Protein AF-A0A7J9N6H0-F1 (afdb_monomer)

Solvent-accessible surface area (backbone atoms only — not comparable to full-atom values): 8058 Å² total; per-residue (Å²): 137,87,82,85,81,86,76,72,83,80,65,63,79,76,67,80,77,79,90,72,71,98,82,78,77,55,68,70,58,53,51,53,50,53,50,50,54,51,52,53,52,50,53,52,49,53,50,53,52,52,53,53,53,50,49,50,33,61,77,72,69,46,64,73,71,50,81,74,30,69,67,54,53,50,52,53,50,54,47,61,75,66,43,87,84,77,72,81,79,51,73,66,47,50,70,45,61,52,41,51,52,51,49,49,53,52,50,54,52,52,54,63,48,54,75,46,24,80,83,67,71,59,78,91,82,81,134

Foldseek 3Di:
DDDDPDDDPVVVVVPPDDDDPPPPDDVVNVVVVVVVVVVVVVVVVVVVLVVVVVCCCVVVVHDPCCVVPPVSVVVVVVDVVVDPDDDDDDPVCVVPVVVVVVVVVVVVVVVVVVVCCVVVVDDDDDD

Structure (mmCIF, N/CA/C/O backbone):
data_AF-A0A7J9N6H0-F1
#
_entry.id   AF-A0A7J9N6H0-F1
#
loop_
_atom_site.group_PDB
_atom_site.id
_atom_site.type_symbol
_atom_site.label_atom_id
_atom_site.label_alt_id
_atom_site.label_comp_id
_atom_site.label_asym_id
_atom_site.label_entity_id
_atom_site.label_seq_id
_atom_site.pdbx_PDB_ins_code
_atom_site.Cartn_x
_atom_site.Cartn_y
_atom_site.Cartn_z
_atom_site.occupancy
_atom_site.B_iso_or_equiv
_atom_site.auth_seq_id
_atom_site.auth_comp_id
_atom_site.auth_asym_id
_atom_site.auth_atom_id
_atom_site.pdbx_PDB_model_num
ATOM 1 N N . MET A 1 1 ? -50.422 4.908 27.013 1.00 33.50 1 MET A N 1
ATOM 2 C CA . MET A 1 1 ? -50.083 4.320 25.701 1.00 33.50 1 MET A CA 1
ATOM 3 C C . MET A 1 1 ? -49.215 5.315 24.966 1.00 33.50 1 MET A C 1
ATOM 5 O O . MET A 1 1 ? -49.653 6.433 24.740 1.00 33.50 1 MET A O 1
ATOM 9 N N . GLY A 1 2 ? -47.959 4.938 24.738 1.00 36.19 2 GLY A N 1
ATOM 10 C CA . GLY A 1 2 ? -47.003 5.738 23.989 1.00 36.19 2 GLY A CA 1
ATOM 11 C C . GLY A 1 2 ? -47.183 5.572 22.483 1.00 36.19 2 GLY A C 1
ATOM 12 O O . GLY A 1 2 ? -47.671 4.546 22.016 1.00 36.19 2 GLY A O 1
ATOM 13 N N . GLY A 1 3 ? -46.728 6.582 21.755 1.00 30.17 3 GLY A N 1
ATOM 14 C CA . GLY A 1 3 ? -46.383 6.505 20.344 1.00 30.17 3 GLY A CA 1
ATOM 15 C C . GLY A 1 3 ? -45.093 7.291 20.157 1.00 30.17 3 GLY A C 1
ATOM 16 O O . GLY A 1 3 ? -45.131 8.504 19.996 1.00 30.17 3 GLY A O 1
ATOM 17 N N . ILE A 1 4 ? -43.950 6.612 20.285 1.00 40.03 4 ILE A N 1
ATOM 18 C CA . ILE A 1 4 ? -42.641 7.147 19.903 1.00 40.03 4 ILE A CA 1
ATOM 19 C C . ILE A 1 4 ? -42.500 6.855 18.415 1.00 40.03 4 ILE A C 1
ATOM 21 O O . ILE A 1 4 ? -42.235 5.715 18.033 1.00 40.03 4 ILE A O 1
ATOM 25 N N . GLU A 1 5 ? -42.675 7.874 17.581 1.00 36.53 5 GLU A N 1
ATOM 26 C CA . GLU A 1 5 ? -42.217 7.810 16.200 1.00 36.53 5 GLU A CA 1
ATOM 27 C C . GLU A 1 5 ? -40.744 8.231 16.182 1.00 36.53 5 GLU A C 1
ATOM 29 O O . GLU A 1 5 ? -40.386 9.387 16.406 1.00 36.53 5 GLU A O 1
ATOM 34 N N . ARG A 1 6 ? -39.870 7.234 16.016 1.00 42.38 6 ARG A N 1
ATOM 35 C CA . ARG A 1 6 ? -38.423 7.411 15.895 1.00 42.38 6 ARG A CA 1
ATOM 36 C C . ARG A 1 6 ? -38.124 8.156 14.596 1.00 42.38 6 ARG A C 1
ATOM 38 O O . ARG A 1 6 ? -38.357 7.607 13.522 1.00 42.38 6 ARG A O 1
ATOM 45 N N . LYS A 1 7 ? -37.520 9.342 14.682 1.00 37.12 7 LYS A N 1
ATOM 46 C CA . LYS A 1 7 ? -36.778 9.928 13.560 1.00 37.12 7 LYS A CA 1
ATOM 47 C C . LYS A 1 7 ? -35.296 10.035 13.907 1.00 37.12 7 LYS A C 1
ATOM 49 O O . LYS A 1 7 ? -34.906 10.750 14.817 1.00 37.12 7 LYS A O 1
ATOM 54 N N . ASN A 1 8 ? -34.556 9.193 13.187 1.00 32.56 8 ASN A N 1
ATOM 55 C CA . ASN A 1 8 ? -33.156 9.239 12.773 1.00 32.56 8 ASN A CA 1
ATOM 56 C C . ASN A 1 8 ? -32.136 9.960 13.672 1.00 32.56 8 ASN A C 1
ATOM 58 O O . ASN A 1 8 ? -32.081 11.181 13.752 1.00 32.56 8 ASN A O 1
ATOM 62 N N . SER A 1 9 ? -31.247 9.157 14.253 1.00 44.41 9 SER A N 1
ATOM 63 C CA . SER A 1 9 ? -30.094 9.519 15.086 1.00 44.41 9 SER A CA 1
ATOM 64 C C . SER A 1 9 ? -28.976 10.283 14.363 1.00 44.41 9 SER A C 1
ATOM 66 O O . SER A 1 9 ? -28.028 10.713 15.017 1.00 44.41 9 SER A O 1
ATOM 68 N N . ASP A 1 10 ? -29.087 10.482 13.050 1.00 40.69 10 ASP A N 1
ATOM 69 C CA . ASP A 1 10 ? -27.980 10.980 12.225 1.00 40.69 10 ASP A CA 1
ATOM 70 C C . ASP A 1 10 ? -28.037 12.500 11.971 1.00 40.69 10 ASP A C 1
ATOM 72 O O . ASP A 1 10 ? -27.044 13.086 11.550 1.00 40.69 10 ASP A O 1
ATOM 76 N N . GLU A 1 11 ? -29.138 13.182 12.316 1.00 36.06 11 GLU A N 1
ATOM 77 C CA . GLU A 1 11 ? -29.198 14.660 12.337 1.00 36.06 11 GLU A CA 1
ATOM 78 C C . GLU A 1 11 ? -28.704 15.265 13.665 1.00 36.06 11 GLU A C 1
ATOM 80 O O . GLU A 1 11 ? -28.517 16.476 13.780 1.00 36.06 11 GLU A O 1
ATOM 85 N N . VAL A 1 12 ? -28.446 14.439 14.684 1.00 33.84 12 VAL A N 1
ATOM 86 C CA . VAL A 1 12 ? -28.204 14.921 16.056 1.00 33.84 12 VAL A CA 1
ATOM 87 C C . VAL A 1 12 ? -26.757 15.384 16.288 1.00 33.84 12 VAL A C 1
ATOM 89 O O . VAL A 1 12 ? -26.492 16.079 17.265 1.00 33.84 12 VAL A O 1
ATOM 92 N N . LEU A 1 13 ? -25.813 15.094 15.385 1.00 35.81 13 LEU A N 1
ATOM 93 C CA . LEU A 1 13 ? -24.407 15.488 15.577 1.00 35.81 13 LEU A CA 1
ATOM 94 C C . LEU A 1 13 ? -23.982 16.781 14.863 1.00 35.81 13 LEU A C 1
ATOM 96 O O . LEU A 1 13 ? -22.889 17.269 15.132 1.00 35.81 13 LEU A O 1
ATOM 100 N N . VAL A 1 14 ? -24.838 17.390 14.033 1.00 37.25 14 VAL A N 1
ATOM 101 C CA . VAL A 1 14 ? -24.543 18.699 13.398 1.00 37.25 14 VAL A CA 1
ATOM 102 C C . VAL A 1 14 ? -25.314 19.856 14.060 1.00 37.25 14 VAL A C 1
ATOM 104 O O . VAL A 1 14 ? -25.006 21.021 13.838 1.00 37.25 14 VAL A O 1
ATOM 107 N N . VAL A 1 15 ? -26.255 19.563 14.965 1.00 32.59 15 VAL A N 1
ATOM 108 C CA . VAL A 1 15 ? -27.104 20.571 15.642 1.00 32.59 15 VAL A CA 1
ATOM 109 C C . VAL A 1 15 ? -26.573 20.955 17.041 1.00 32.59 15 VAL A C 1
ATOM 111 O O . VAL A 1 15 ? -27.220 21.666 17.803 1.00 32.59 15 VAL A O 1
ATOM 114 N N . GLY A 1 16 ? -25.348 20.546 17.386 1.00 31.84 16 GLY A N 1
ATOM 115 C CA . GLY A 1 16 ? -24.687 20.913 18.647 1.00 31.84 16 GLY A CA 1
ATOM 116 C C . GLY A 1 16 ? -24.114 22.337 18.703 1.00 31.84 16 GLY A C 1
ATOM 117 O O . GLY A 1 16 ? -23.561 22.721 19.730 1.00 31.84 16 GLY A O 1
ATOM 118 N N . VAL A 1 17 ? -24.231 23.127 17.629 1.00 40.12 17 VAL A N 1
ATOM 119 C CA . VAL A 1 17 ? -23.740 24.512 17.576 1.00 40.12 17 VAL A CA 1
ATOM 120 C C . VAL A 1 17 ? -24.837 25.427 17.045 1.00 40.12 17 VAL A C 1
ATOM 122 O O . VAL A 1 17 ? -24.832 25.776 15.879 1.00 40.12 17 VAL A O 1
ATOM 125 N N . THR A 1 18 ? -25.780 25.827 17.900 1.00 41.97 18 THR A N 1
ATOM 126 C CA . THR A 1 18 ? -26.298 27.211 17.913 1.00 41.97 18 THR A CA 1
ATOM 127 C C . THR A 1 18 ? -27.238 27.410 19.097 1.00 41.97 18 THR A C 1
ATOM 129 O O . THR A 1 18 ? -28.413 27.105 18.987 1.00 41.97 18 THR A O 1
ATOM 132 N N . PHE A 1 19 ? -26.729 27.981 20.192 1.00 37.94 19 PHE A N 1
ATOM 133 C CA . PHE A 1 19 ? -27.415 29.016 20.984 1.00 37.94 19 PHE A CA 1
ATOM 134 C C . PHE A 1 19 ? -26.352 29.855 21.714 1.00 37.94 19 PHE A C 1
ATOM 136 O O . PHE A 1 19 ? -26.295 29.892 22.938 1.00 37.94 19 PHE A O 1
ATOM 143 N N . MET A 1 20 ? -25.471 30.525 20.967 1.00 40.44 20 MET A N 1
ATOM 144 C CA . MET A 1 20 ? -24.660 31.614 21.522 1.00 40.44 20 MET A CA 1
ATOM 145 C C . MET A 1 20 ? -25.154 32.932 20.926 1.00 40.44 20 MET A C 1
ATOM 147 O O . MET A 1 20 ? -25.316 33.066 19.714 1.00 40.44 20 MET A O 1
ATOM 151 N N . LYS A 1 21 ? -25.495 33.869 21.814 1.00 38.50 21 LYS A N 1
ATOM 152 C CA . LYS A 1 21 ? -26.060 35.192 21.522 1.00 38.50 21 LYS A CA 1
ATOM 153 C C . LYS A 1 21 ? -25.178 35.907 20.487 1.00 38.50 21 LYS A C 1
ATOM 155 O O . LYS A 1 21 ? -23.964 35.958 20.649 1.00 38.50 21 LYS A O 1
ATOM 160 N N . LYS A 1 22 ? -25.793 36.475 19.444 1.00 41.59 22 LYS A N 1
ATOM 161 C CA . LYS A 1 22 ? -25.173 37.099 18.251 1.00 41.59 22 LYS A CA 1
ATOM 162 C C . LYS A 1 22 ? -24.303 38.355 18.532 1.00 41.59 22 LYS A C 1
ATOM 164 O O . LYS A 1 22 ? -24.128 39.174 17.641 1.00 41.59 22 LYS A O 1
ATOM 169 N N . GLY A 1 23 ? -23.804 38.552 19.753 1.00 49.19 23 GLY A N 1
ATOM 170 C CA . GLY A 1 23 ? -23.095 39.766 20.179 1.00 49.19 23 GLY A CA 1
ATOM 171 C C . GLY A 1 23 ? -21.669 39.576 20.702 1.00 49.19 23 GLY A C 1
ATOM 172 O O . GLY A 1 23 ? -20.915 40.539 20.656 1.00 49.19 23 GLY A O 1
ATOM 173 N N . ASP A 1 24 ? -21.271 38.375 21.145 1.00 53.81 24 ASP A N 1
ATOM 174 C CA . ASP A 1 24 ? -20.107 38.260 22.051 1.00 53.81 24 ASP A CA 1
ATOM 175 C C . ASP A 1 24 ? -18.951 37.377 21.543 1.00 53.81 24 ASP A C 1
ATOM 177 O O . ASP A 1 24 ? -17.964 37.202 22.255 1.00 53.81 24 ASP A O 1
ATOM 181 N N . LEU A 1 25 ? -19.031 36.808 20.333 1.00 56.56 25 LEU A N 1
ATOM 182 C CA . LEU A 1 25 ? -17.971 35.935 19.811 1.00 56.56 25 LEU A CA 1
ATOM 183 C C . LEU A 1 25 ? -17.224 36.611 18.656 1.00 56.56 25 LEU A C 1
ATOM 185 O O . LEU A 1 25 ? -17.726 36.691 17.536 1.00 56.56 25 LEU A O 1
ATOM 189 N N . LEU A 1 26 ? -16.021 37.111 18.955 1.00 66.56 26 LEU A N 1
ATOM 190 C CA . LEU A 1 26 ? -15.085 37.652 17.968 1.00 66.56 26 LEU A CA 1
ATOM 191 C C . LEU A 1 26 ? -14.707 36.559 16.955 1.00 66.56 26 LEU A C 1
ATOM 193 O O . LEU A 1 26 ? -14.445 35.423 17.353 1.00 66.56 26 LEU A O 1
ATOM 197 N N . MET A 1 27 ? -14.657 36.905 15.664 1.00 57.66 27 MET A N 1
ATOM 198 C CA . MET A 1 27 ? -14.263 35.993 14.573 1.00 57.66 27 MET A CA 1
ATOM 199 C C . MET A 1 27 ? -12.938 35.271 14.879 1.00 57.66 27 MET A C 1
ATOM 201 O O . MET A 1 27 ? -12.840 34.068 14.661 1.00 57.66 27 MET A O 1
ATOM 205 N N . ASP A 1 28 ? -11.994 35.961 15.522 1.00 64.38 28 ASP A N 1
ATOM 206 C CA . ASP A 1 28 ? -10.702 35.422 15.971 1.00 64.38 28 ASP A CA 1
ATOM 207 C C . ASP A 1 28 ? -10.831 34.264 16.982 1.00 64.38 28 ASP A C 1
ATOM 209 O O . ASP A 1 28 ? -10.009 33.349 17.011 1.00 64.38 28 ASP A O 1
ATOM 213 N N . GLN A 1 29 ? -11.863 34.273 17.836 1.00 61.59 29 GLN A N 1
ATOM 214 C CA . GLN A 1 29 ? -12.136 33.171 18.772 1.00 61.59 29 GLN A CA 1
ATOM 215 C C . GLN A 1 29 ? -12.724 31.963 18.042 1.00 61.59 29 GLN A C 1
A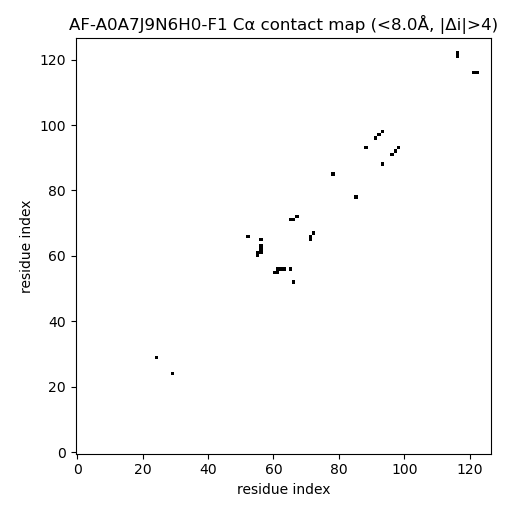TOM 217 O O . GLN A 1 29 ? -12.406 30.821 18.371 1.00 61.59 29 GLN A O 1
ATOM 222 N N . LEU A 1 30 ? -13.565 32.222 17.041 1.00 63.09 30 LEU A N 1
ATOM 223 C CA . LEU A 1 30 ? -14.168 31.202 16.189 1.00 63.09 30 LEU A CA 1
ATOM 224 C C . LEU A 1 30 ? -13.096 30.482 15.362 1.00 63.09 30 LEU A C 1
ATOM 226 O O . LEU A 1 30 ? -13.076 29.253 15.341 1.00 63.09 30 LEU A O 1
ATOM 230 N N . GLU A 1 31 ? -12.156 31.225 14.773 1.00 65.62 31 GLU A N 1
ATOM 231 C CA . GLU A 1 31 ? -11.005 30.657 14.063 1.00 65.62 31 GLU A CA 1
ATOM 232 C C . GLU A 1 31 ? -10.121 29.808 14.987 1.00 65.62 31 GLU A C 1
ATOM 234 O O . GLU A 1 31 ? -9.790 28.679 14.635 1.00 65.62 31 GLU A O 1
ATOM 239 N N . ASN A 1 32 ? -9.824 30.275 16.206 1.00 68.56 32 ASN A N 1
ATOM 240 C CA . ASN A 1 32 ? -9.000 29.532 17.170 1.00 68.56 3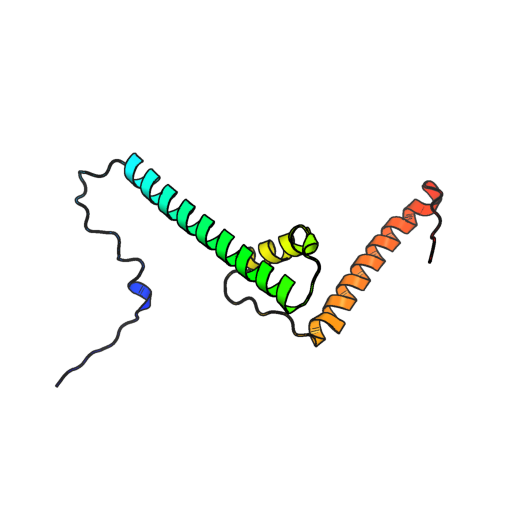2 ASN A CA 1
ATOM 241 C C . ASN A 1 32 ? -9.657 28.215 17.628 1.00 68.56 32 ASN A C 1
ATOM 243 O O . ASN A 1 32 ? -8.980 27.204 17.820 1.00 68.56 32 ASN A O 1
ATOM 247 N N . ILE A 1 33 ? -10.982 28.214 17.807 1.00 72.81 33 ILE A N 1
ATOM 248 C CA . ILE A 1 33 ? -11.745 27.009 18.159 1.00 72.81 33 ILE A CA 1
ATOM 249 C C . ILE A 1 33 ? -11.741 26.024 16.989 1.00 72.81 33 ILE A C 1
ATOM 251 O O . ILE A 1 33 ? -11.413 24.857 17.191 1.00 72.81 33 ILE A O 1
ATOM 255 N N . ILE A 1 34 ? -12.034 26.490 15.770 1.00 68.12 34 ILE A N 1
ATOM 256 C CA . ILE A 1 34 ? -12.003 25.654 14.561 1.00 68.12 34 ILE A CA 1
ATOM 257 C C . ILE A 1 34 ? -10.605 25.056 14.363 1.00 68.12 34 ILE A C 1
ATOM 259 O O . ILE A 1 34 ? -10.473 23.859 14.117 1.00 68.12 34 ILE A O 1
ATOM 263 N N . GLU A 1 35 ? -9.553 25.857 14.521 1.00 64.69 35 GLU A N 1
ATOM 264 C CA . GLU A 1 35 ? -8.169 25.412 14.377 1.00 64.69 35 GLU A CA 1
ATOM 265 C C . GLU A 1 35 ? -7.803 24.350 15.426 1.00 64.69 35 GLU A C 1
ATOM 267 O O . GLU A 1 35 ? -7.252 23.304 15.081 1.00 64.69 35 GLU A O 1
ATOM 272 N N . LYS A 1 36 ? -8.182 24.544 16.695 1.00 65.38 36 LYS A N 1
ATOM 273 C CA . LYS A 1 36 ? -7.964 23.548 17.759 1.00 65.38 36 LYS A CA 1
ATOM 274 C C . LYS A 1 36 ? -8.729 22.249 17.526 1.00 65.38 36 LYS A C 1
ATOM 276 O O . LYS A 1 36 ? -8.167 21.174 17.736 1.00 65.38 36 LYS A O 1
ATOM 281 N N . GLU A 1 37 ? -9.978 22.325 17.075 1.00 65.44 37 GLU A N 1
ATOM 282 C CA . GLU A 1 37 ? -10.799 21.154 16.745 1.00 65.44 37 GLU A CA 1
ATOM 283 C C . GLU A 1 37 ? -10.148 20.337 15.611 1.00 65.44 37 GLU A C 1
ATOM 285 O O . GLU A 1 37 ? -9.999 19.114 15.709 1.00 65.44 37 GLU A O 1
ATOM 290 N N . GLN A 1 38 ? -9.669 21.020 14.564 1.00 61.00 38 GLN A N 1
ATOM 291 C CA . GLN A 1 38 ? -9.005 20.397 13.414 1.00 61.00 38 GLN A CA 1
ATOM 292 C C . GLN A 1 38 ? -7.625 19.819 13.757 1.00 61.00 38 GLN A C 1
ATOM 294 O O . GLN A 1 38 ? -7.264 18.730 13.300 1.00 61.00 38 GLN A O 1
ATOM 299 N N . VAL A 1 39 ? -6.844 20.500 14.599 1.00 64.25 39 VAL A N 1
ATOM 300 C CA . VAL A 1 39 ? -5.548 19.992 15.076 1.00 64.25 39 VAL A CA 1
ATOM 301 C C . VAL A 1 39 ? -5.742 18.733 15.926 1.00 64.25 39 VAL A C 1
ATOM 303 O O . VAL A 1 39 ? -5.033 17.742 15.727 1.00 64.25 39 VAL A O 1
ATOM 306 N N . ASN A 1 40 ? -6.740 18.718 16.812 1.00 65.19 40 ASN A N 1
ATOM 307 C CA . ASN A 1 40 ? -7.047 17.561 17.656 1.00 65.19 40 ASN A CA 1
ATOM 308 C C . ASN A 1 40 ? -7.552 16.356 16.843 1.00 65.19 40 ASN A C 1
ATOM 310 O O . ASN A 1 40 ? -7.175 15.208 17.121 1.00 65.19 40 ASN A O 1
ATOM 314 N N . SER A 1 41 ? -8.362 16.594 15.805 1.00 70.62 41 SER A N 1
ATOM 315 C CA . SER A 1 41 ? -8.848 15.539 14.906 1.00 70.62 41 SER A CA 1
ATOM 316 C C . SER A 1 41 ? -7.701 14.920 14.090 1.00 70.62 41 SER A C 1
ATOM 318 O O . SER A 1 41 ? -7.580 13.692 14.016 1.00 70.62 41 SER A O 1
ATOM 320 N N . SER A 1 42 ? -6.786 15.751 13.578 1.00 74.44 42 SER A N 1
ATOM 321 C CA . SER A 1 42 ? -5.606 15.334 12.811 1.00 74.44 42 SER A CA 1
ATOM 322 C C . SER A 1 42 ? -4.604 14.542 13.658 1.00 74.44 42 SER A C 1
ATOM 324 O O . SER A 1 42 ? -4.132 13.480 13.241 1.00 74.44 42 SER A O 1
ATOM 326 N N . GLN A 1 43 ? -4.325 14.984 14.889 1.00 77.88 43 GLN A N 1
ATOM 327 C CA . GLN A 1 43 ? -3.480 14.234 15.828 1.00 77.88 43 GLN A CA 1
ATOM 328 C C . GLN A 1 43 ? -4.090 12.871 16.177 1.00 77.88 43 GLN A C 1
ATOM 330 O O . GLN A 1 43 ? -3.389 11.854 16.204 1.00 77.88 43 GLN A O 1
ATOM 335 N N . THR A 1 44 ? -5.409 12.825 16.370 1.00 87.44 44 THR A N 1
ATOM 336 C CA . THR A 1 44 ? -6.131 11.576 16.630 1.00 87.44 44 THR A CA 1
ATOM 337 C C . THR A 1 44 ? -6.065 10.624 15.436 1.00 87.44 44 THR A C 1
ATOM 339 O O . THR A 1 44 ? -5.863 9.421 15.623 1.00 87.44 44 THR A O 1
ATOM 342 N N . LEU A 1 45 ? -6.186 11.139 14.210 1.00 86.44 45 LEU A N 1
ATOM 343 C CA . LEU A 1 45 ? -6.058 10.349 12.986 1.00 86.44 45 LEU A CA 1
ATOM 344 C C . LEU A 1 45 ? -4.642 9.780 12.825 1.00 86.44 45 LEU A C 1
ATOM 346 O O . LEU A 1 45 ? -4.490 8.577 12.614 1.00 86.44 45 LEU A O 1
ATOM 350 N N . ARG A 1 46 ? -3.607 10.612 12.996 1.00 88.38 46 ARG A N 1
ATOM 351 C CA . ARG A 1 46 ? -2.198 10.184 12.928 1.00 88.38 46 ARG A CA 1
ATOM 352 C C . ARG A 1 46 ? -1.898 9.064 13.918 1.00 88.38 46 ARG A C 1
ATOM 354 O O . ARG A 1 46 ? -1.277 8.072 13.544 1.00 88.38 46 ARG A O 1
ATOM 361 N N . ARG A 1 47 ? -2.393 9.180 15.155 1.00 93.19 47 ARG A N 1
ATOM 362 C CA . ARG A 1 47 ? -2.255 8.130 16.172 1.00 93.19 47 ARG A CA 1
ATOM 363 C C . ARG A 1 47 ? -2.926 6.826 15.737 1.00 93.19 47 ARG A C 1
ATOM 365 O O . ARG A 1 47 ? -2.292 5.778 15.794 1.00 93.19 47 ARG A O 1
ATOM 372 N N . LYS A 1 48 ? -4.176 6.882 15.262 1.00 92.50 48 LYS A N 1
ATOM 373 C CA . LYS A 1 48 ? -4.916 5.694 14.794 1.00 92.50 48 LYS A CA 1
ATOM 374 C C . LYS A 1 48 ? -4.209 4.988 13.634 1.00 92.50 48 LYS A C 1
ATOM 376 O O . LYS A 1 48 ? -4.121 3.763 13.636 1.00 92.50 48 LYS A O 1
ATOM 381 N N . ILE A 1 49 ? -3.684 5.748 12.670 1.00 92.06 49 ILE A N 1
ATOM 382 C CA . ILE A 1 49 ? -2.908 5.200 11.547 1.00 92.06 49 ILE A CA 1
ATOM 383 C C . ILE A 1 49 ? -1.630 4.530 12.066 1.00 92.06 49 ILE A C 1
ATOM 385 O O . ILE A 1 49 ? -1.353 3.387 11.709 1.00 92.06 49 ILE A O 1
ATOM 389 N N . GLY A 1 50 ? -0.890 5.202 12.953 1.00 92.81 50 GLY A N 1
ATOM 390 C CA . GLY A 1 50 ? 0.323 4.659 13.570 1.00 92.81 50 GLY A CA 1
ATOM 391 C C . GLY A 1 50 ? 0.076 3.351 14.329 1.00 92.81 50 GLY A C 1
ATOM 392 O O . GLY A 1 50 ? 0.817 2.384 14.152 1.00 92.81 50 GLY A O 1
ATOM 393 N N . GLU A 1 51 ? -1.001 3.274 15.113 1.00 95.44 51 GLU A N 1
ATOM 394 C CA . GLU A 1 51 ? -1.421 2.045 15.798 1.00 95.44 51 GLU A CA 1
ATOM 395 C C . GLU A 1 51 ? -1.788 0.923 14.813 1.00 95.44 51 GLU A C 1
ATOM 397 O O . GLU A 1 51 ? -1.390 -0.225 15.017 1.00 95.44 51 GLU A O 1
ATOM 402 N N . ALA A 1 52 ? -2.520 1.229 13.736 1.00 93.62 52 ALA A N 1
ATOM 403 C CA . ALA A 1 52 ? -2.912 0.241 12.729 1.00 93.62 52 ALA A CA 1
ATOM 404 C C . ALA A 1 52 ? -1.699 -0.331 11.979 1.00 93.62 52 ALA A C 1
ATOM 406 O O . ALA A 1 52 ? -1.568 -1.550 11.863 1.00 93.62 52 ALA A O 1
ATOM 407 N N . VAL A 1 53 ? -0.778 0.534 11.541 1.00 94.06 53 VAL A N 1
ATOM 408 C CA . VAL A 1 53 ? 0.486 0.123 10.912 1.00 94.06 53 VAL A CA 1
ATOM 409 C C . VAL A 1 53 ? 1.303 -0.737 11.873 1.00 94.06 53 VAL A C 1
ATOM 411 O O . VAL A 1 53 ? 1.758 -1.813 11.493 1.00 94.06 53 VAL A O 1
ATOM 414 N N . SER A 1 54 ? 1.437 -0.312 13.132 1.00 95.00 54 SER A N 1
ATOM 415 C CA . SER A 1 54 ? 2.209 -1.055 14.137 1.00 95.00 54 SER A CA 1
ATOM 416 C C . SER A 1 54 ? 1.661 -2.466 14.347 1.00 95.00 54 SER A C 1
ATOM 418 O O . SER A 1 54 ? 2.432 -3.422 14.396 1.00 95.00 54 SER A O 1
ATOM 420 N N . LYS A 1 55 ? 0.330 -2.619 14.413 1.00 95.94 55 LYS A N 1
ATOM 421 C CA . LYS A 1 55 ? -0.316 -3.935 14.521 1.00 95.94 55 LYS A CA 1
ATOM 422 C C . LYS A 1 55 ? 0.027 -4.828 13.331 1.00 95.94 55 LYS A C 1
ATOM 424 O O . LYS A 1 55 ? 0.432 -5.963 13.552 1.00 95.94 55 LYS A O 1
ATOM 429 N N . ILE A 1 56 ? -0.085 -4.323 12.100 1.00 93.88 56 ILE A N 1
ATOM 430 C CA . ILE A 1 56 ? 0.246 -5.102 10.895 1.00 93.88 56 ILE A CA 1
ATOM 431 C C . ILE A 1 56 ? 1.704 -5.567 10.946 1.00 93.88 56 ILE A C 1
ATOM 433 O O . IL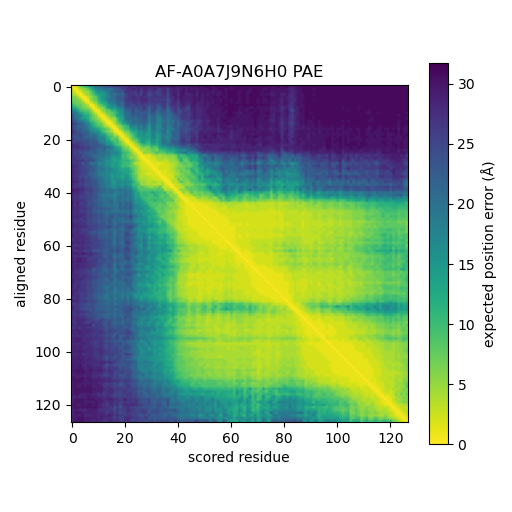E A 1 56 ? 1.975 -6.748 10.763 1.00 93.88 56 ILE A O 1
ATOM 437 N N . LEU A 1 57 ? 2.642 -4.665 11.254 1.00 94.31 57 LEU A N 1
ATOM 438 C CA . LEU A 1 57 ? 4.065 -5.008 11.286 1.00 94.31 57 LEU A CA 1
ATOM 439 C C . LEU A 1 57 ? 4.387 -6.085 12.332 1.00 94.31 57 LEU A C 1
ATOM 441 O O . LEU A 1 57 ? 5.141 -7.010 12.044 1.00 94.31 57 LEU A O 1
ATOM 445 N N . ILE A 1 58 ? 3.797 -5.986 13.526 1.00 95.19 58 ILE A N 1
ATOM 446 C CA . ILE A 1 58 ? 4.045 -6.929 14.623 1.00 95.19 58 ILE A CA 1
ATOM 447 C C . ILE A 1 58 ? 3.399 -8.292 14.343 1.00 95.19 58 ILE A C 1
ATOM 449 O O . ILE A 1 58 ? 4.071 -9.318 14.460 1.00 95.19 58 ILE A O 1
ATOM 453 N N . TYR A 1 59 ? 2.112 -8.326 13.984 1.00 96.75 59 TYR A N 1
ATOM 454 C CA . TYR A 1 59 ? 1.372 -9.586 13.849 1.00 96.75 59 TYR A CA 1
ATOM 455 C C . TYR A 1 59 ? 1.768 -10.375 12.601 1.00 96.75 59 TYR A C 1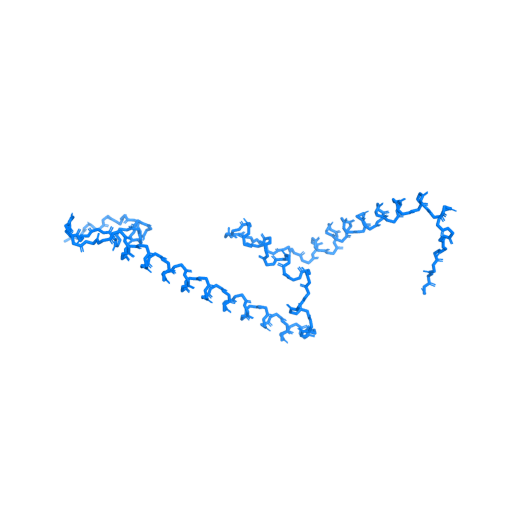
ATOM 457 O O . TYR A 1 59 ? 1.906 -11.594 12.681 1.00 96.75 59 TYR A O 1
ATOM 465 N N . GLU A 1 60 ? 2.046 -9.690 11.491 1.00 94.81 60 GLU A N 1
ATOM 466 C CA . GL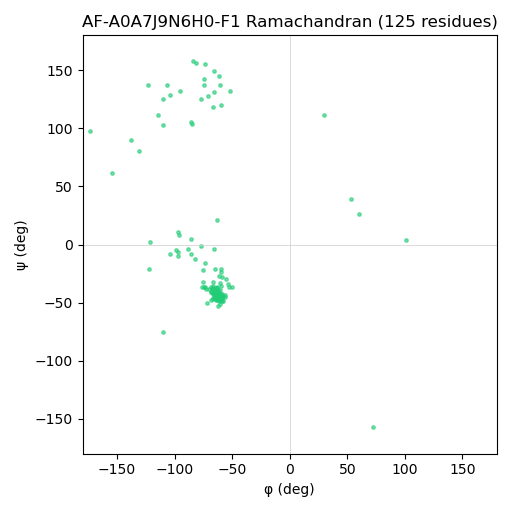U A 1 60 ? 2.500 -10.323 10.246 1.00 94.81 60 GLU A CA 1
ATOM 467 C C . GLU A 1 60 ? 4.024 -10.542 10.215 1.00 94.81 60 GLU A C 1
ATOM 469 O O . GLU A 1 60 ? 4.574 -10.992 9.211 1.00 94.81 60 GLU A O 1
ATOM 474 N N . ARG A 1 61 ? 4.723 -10.236 11.321 1.00 95.25 61 ARG A N 1
ATOM 475 C CA . ARG A 1 61 ? 6.183 -10.383 11.480 1.00 95.25 61 ARG A CA 1
ATOM 476 C C . ARG A 1 61 ? 6.981 -9.688 10.373 1.00 95.25 61 ARG A C 1
ATOM 478 O O . ARG A 1 61 ? 7.993 -10.200 9.894 1.00 95.25 61 ARG A O 1
ATOM 485 N N . LEU A 1 62 ? 6.521 -8.513 9.967 1.00 94.00 62 LEU A N 1
ATOM 486 C CA . LEU A 1 62 ? 7.177 -7.721 8.940 1.00 94.00 62 LEU A CA 1
ATOM 487 C C . LEU A 1 62 ? 8.313 -6.881 9.532 1.00 94.00 62 LEU A C 1
ATOM 489 O O . LEU A 1 62 ? 8.338 -6.550 10.717 1.00 94.00 62 LEU A O 1
ATOM 493 N N . LEU A 1 63 ? 9.253 -6.482 8.675 1.00 92.81 63 LEU A N 1
ATOM 494 C CA . LEU A 1 63 ? 10.361 -5.616 9.069 1.00 92.81 63 LEU A CA 1
ATOM 495 C C . LEU A 1 63 ? 9.847 -4.226 9.465 1.00 92.81 63 LEU A C 1
ATOM 497 O O . LEU A 1 63 ? 9.145 -3.580 8.687 1.00 92.81 63 LEU A O 1
ATOM 501 N N . PHE A 1 64 ? 10.286 -3.703 10.615 1.00 92.12 64 PHE A N 1
ATOM 502 C CA . PHE A 1 64 ? 9.904 -2.356 11.067 1.00 92.12 64 PHE A CA 1
ATOM 503 C C . PHE A 1 64 ? 10.315 -1.241 10.096 1.00 92.12 64 PHE A C 1
ATOM 505 O O . PHE A 1 64 ? 9.664 -0.203 10.044 1.00 92.12 64 PHE A O 1
ATOM 512 N N . GLN A 1 65 ? 11.335 -1.479 9.265 1.00 92.69 65 GLN A N 1
ATOM 513 C CA . GLN A 1 65 ? 11.750 -0.560 8.198 1.00 92.69 65 GLN A CA 1
ATOM 514 C C . GLN A 1 65 ? 10.638 -0.294 7.168 1.00 92.69 65 GLN A C 1
ATOM 516 O O . GLN A 1 65 ? 10.650 0.742 6.506 1.00 92.69 65 GLN A O 1
ATOM 521 N N . LEU A 1 66 ? 9.636 -1.178 7.055 1.00 91.50 66 LEU A N 1
ATOM 522 C CA . LEU A 1 66 ? 8.475 -0.943 6.195 1.00 91.50 66 LEU A CA 1
ATOM 523 C C . LEU A 1 66 ? 7.616 0.241 6.650 1.00 91.50 66 LEU A C 1
ATOM 525 O O . LEU A 1 66 ? 6.914 0.802 5.813 1.00 91.50 66 LEU A O 1
ATOM 529 N N . ALA A 1 67 ? 7.699 0.666 7.918 1.00 90.31 67 ALA A N 1
ATOM 530 C CA . ALA A 1 67 ? 7.032 1.882 8.391 1.00 90.31 67 ALA A CA 1
ATOM 531 C C . ALA A 1 67 ? 7.482 3.134 7.614 1.00 90.31 67 ALA A C 1
ATOM 533 O O . ALA A 1 67 ? 6.700 4.065 7.441 1.00 90.31 67 ALA A O 1
ATOM 534 N N . SER A 1 68 ? 8.712 3.123 7.095 1.00 91.38 68 SER A N 1
ATOM 535 C CA . SER A 1 68 ? 9.284 4.191 6.267 1.00 91.38 68 SER A CA 1
ATOM 536 C C . SER A 1 68 ? 9.145 3.918 4.764 1.00 91.38 68 SER A C 1
ATOM 538 O O . SER A 1 68 ? 9.735 4.625 3.949 1.00 91.38 68 SER A O 1
ATOM 540 N N . SER A 1 69 ? 8.409 2.875 4.367 1.00 93.25 69 SER A N 1
ATOM 541 C CA . SER A 1 69 ? 8.262 2.510 2.960 1.00 93.25 69 SER A CA 1
ATOM 542 C C . SER A 1 69 ? 7.397 3.534 2.218 1.00 93.25 69 SER A C 1
ATOM 544 O O . SER A 1 69 ? 6.238 3.732 2.597 1.00 93.25 69 SER A O 1
ATOM 546 N N . PRO A 1 70 ? 7.871 4.088 1.084 1.00 94.25 70 PRO A N 1
ATOM 547 C CA . PRO A 1 70 ? 7.037 4.914 0.211 1.00 94.25 70 PRO A CA 1
ATOM 548 C C . PRO A 1 70 ? 5.763 4.193 -0.249 1.00 94.25 70 PRO A C 1
ATOM 550 O O . PRO A 1 70 ? 4.726 4.816 -0.447 1.00 94.25 70 PRO A O 1
ATOM 553 N N . ARG A 1 71 ? 5.807 2.858 -0.372 1.00 90.69 71 ARG A N 1
ATOM 554 C CA . ARG A 1 71 ? 4.642 2.048 -0.762 1.00 90.69 71 ARG A CA 1
ATOM 555 C C . ARG A 1 71 ? 3.568 2.042 0.323 1.00 90.69 71 ARG A C 1
ATOM 557 O O . ARG A 1 71 ? 2.388 2.145 0.005 1.00 90.69 71 ARG A O 1
ATOM 564 N N . LEU A 1 72 ? 3.977 1.945 1.589 1.00 92.19 72 LEU A N 1
ATOM 565 C CA . LEU A 1 72 ? 3.051 1.987 2.719 1.00 92.19 72 LEU A CA 1
ATOM 566 C C . LEU A 1 72 ? 2.439 3.383 2.875 1.00 92.19 72 LEU A C 1
ATOM 568 O O . LEU A 1 72 ? 1.236 3.498 3.095 1.00 92.19 72 LEU A O 1
ATOM 572 N N . TYR A 1 73 ? 3.243 4.434 2.695 1.00 91.19 73 TYR A N 1
ATOM 573 C CA . TYR A 1 73 ? 2.743 5.808 2.670 1.00 91.19 73 TYR A CA 1
ATOM 574 C C . TYR A 1 73 ? 1.691 6.009 1.570 1.00 91.19 73 TYR A C 1
ATOM 576 O O . TYR A 1 73 ? 0.591 6.483 1.851 1.00 91.19 73 TYR A O 1
ATOM 584 N N . ASN A 1 74 ? 1.978 5.561 0.344 1.00 93.50 74 ASN A N 1
ATOM 585 C CA . ASN A 1 74 ? 1.033 5.652 -0.770 1.00 93.50 74 ASN A CA 1
ATOM 586 C C . ASN A 1 74 ? -0.264 4.877 -0.498 1.00 93.50 74 ASN A C 1
ATOM 588 O O . ASN A 1 74 ? -1.343 5.367 -0.816 1.00 93.50 74 ASN A O 1
ATOM 592 N N . LEU A 1 75 ? -0.184 3.697 0.127 1.00 92.19 75 LEU A N 1
ATOM 593 C CA . LEU A 1 75 ? -1.370 2.933 0.523 1.00 92.19 75 LEU A CA 1
ATOM 594 C C . LEU A 1 75 ? -2.256 3.723 1.498 1.00 92.19 75 LEU A C 1
ATOM 596 O O . LEU A 1 75 ? -3.476 3.755 1.332 1.00 92.19 75 LEU A O 1
ATOM 600 N N . ILE A 1 76 ? -1.654 4.365 2.503 1.00 91.44 76 ILE A N 1
ATOM 601 C CA . ILE A 1 76 ? -2.378 5.204 3.467 1.00 91.44 76 ILE A CA 1
ATOM 602 C C . ILE A 1 76 ? -3.038 6.382 2.744 1.00 91.44 76 ILE A C 1
ATOM 604 O O . ILE A 1 76 ? -4.218 6.641 2.966 1.00 91.44 76 ILE A O 1
ATOM 608 N N . GLN A 1 77 ? -2.308 7.049 1.850 1.00 91.62 77 GLN A N 1
ATOM 609 C CA . GLN A 1 77 ? -2.805 8.197 1.095 1.00 91.62 77 GLN A CA 1
ATOM 610 C C . GLN A 1 77 ? -4.013 7.833 0.219 1.00 91.62 77 GLN A C 1
ATOM 612 O O . GLN A 1 77 ? -5.070 8.446 0.349 1.00 91.62 77 GLN A O 1
ATOM 617 N N . VAL A 1 78 ? -3.902 6.773 -0.590 1.00 91.88 78 VAL A N 1
ATOM 618 C CA . VAL A 1 78 ? -5.006 6.277 -1.432 1.00 91.88 78 VAL A CA 1
ATOM 619 C C . VAL A 1 78 ? -6.214 5.872 -0.582 1.00 91.88 78 VAL A C 1
ATOM 621 O O . VAL A 1 78 ? -7.356 6.093 -0.975 1.00 91.88 78 VAL A O 1
ATOM 624 N N . SER A 1 79 ? -5.982 5.312 0.609 1.00 89.94 79 SER A N 1
ATOM 625 C CA . SER A 1 79 ? -7.066 4.943 1.528 1.00 89.94 79 SER A CA 1
ATOM 626 C C . SER A 1 79 ? -7.793 6.165 2.097 1.00 89.94 79 SER A C 1
ATOM 628 O O . SER A 1 79 ? -9.006 6.118 2.279 1.00 89.94 79 SER A O 1
ATOM 630 N N . ILE A 1 80 ? -7.072 7.259 2.371 1.00 89.31 80 ILE A N 1
ATOM 631 C CA . ILE A 1 80 ? -7.666 8.527 2.816 1.00 89.31 80 ILE A CA 1
ATOM 632 C C . ILE A 1 80 ? -8.504 9.138 1.688 1.00 89.31 80 ILE A C 1
ATOM 634 O O . ILE A 1 80 ? -9.639 9.543 1.929 1.00 89.31 80 ILE A O 1
ATOM 638 N N . GLU A 1 81 ? -7.972 9.163 0.465 1.00 90.62 81 GLU A N 1
ATOM 639 C CA . GLU A 1 81 ? -8.651 9.717 -0.714 1.00 90.62 81 GLU A CA 1
ATOM 640 C C . GLU A 1 81 ? -9.918 8.941 -1.083 1.00 90.62 81 GLU A C 1
ATOM 642 O O . GLU A 1 8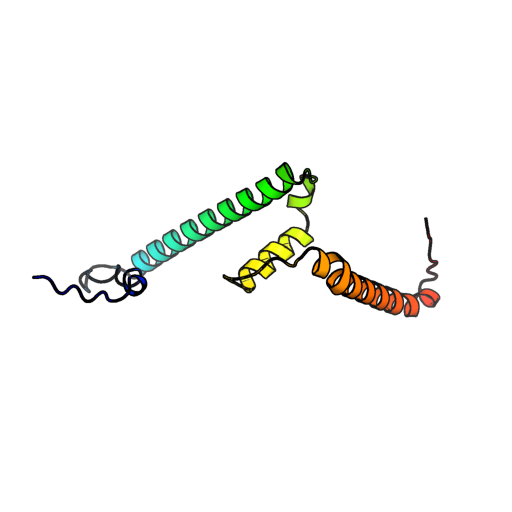1 ? -10.939 9.537 -1.419 1.00 90.62 81 GLU A O 1
ATOM 647 N N . ALA A 1 82 ? -9.881 7.611 -0.980 1.00 89.06 82 ALA A N 1
ATOM 648 C CA . ALA A 1 82 ? -11.030 6.762 -1.272 1.00 89.06 82 ALA A CA 1
ATOM 649 C C . ALA A 1 82 ? -12.132 6.824 -0.192 1.00 89.06 82 ALA A C 1
ATOM 651 O O . ALA A 1 82 ? -13.269 6.426 -0.454 1.00 89.06 82 ALA A O 1
ATOM 652 N N . 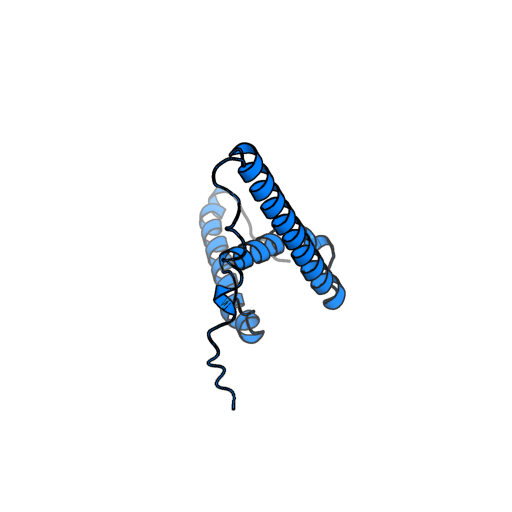GLY A 1 83 ? -11.825 7.337 1.004 1.00 87.06 83 GLY A N 1
ATOM 653 C CA . GLY A 1 83 ? -12.792 7.552 2.077 1.00 87.06 83 GLY A CA 1
ATOM 654 C C . GLY A 1 83 ? -13.282 6.270 2.764 1.00 87.06 83 GLY A C 1
ATOM 655 O O . GLY A 1 83 ? -12.614 5.236 2.801 1.00 87.06 83 GLY A O 1
ATOM 656 N N . GLN A 1 84 ? -14.462 6.342 3.385 1.00 85.00 84 GLN A N 1
ATOM 657 C CA . GLN A 1 84 ? -15.049 5.192 4.078 1.00 85.00 84 GLN A CA 1
ATOM 658 C C . GLN A 1 84 ? -15.614 4.163 3.091 1.00 85.00 84 GLN A C 1
ATOM 660 O O . GLN A 1 84 ? -16.237 4.509 2.093 1.00 85.00 84 GLN A O 1
ATOM 665 N N . GLY A 1 85 ? -15.450 2.878 3.415 1.00 82.38 85 GLY A N 1
ATOM 666 C CA . GLY A 1 85 ? -16.006 1.768 2.631 1.00 82.38 85 GLY A CA 1
ATOM 667 C C . GLY A 1 85 ? -15.012 1.067 1.704 1.00 82.38 85 GLY A C 1
ATOM 668 O O . GLY A 1 85 ? -15.406 0.136 0.997 1.00 82.38 85 GLY A O 1
ATOM 669 N N . VAL A 1 86 ? -13.729 1.445 1.738 1.00 85.19 86 VAL A N 1
ATOM 670 C CA . VAL A 1 86 ? -12.662 0.716 1.040 1.00 85.19 86 VAL A CA 1
ATOM 671 C C . VAL A 1 86 ? -12.603 -0.721 1.552 1.00 85.19 86 VAL A C 1
ATOM 673 O O . VAL A 1 86 ? -12.377 -0.979 2.735 1.00 85.19 86 VAL A O 1
ATOM 676 N N . LYS A 1 87 ? -12.804 -1.672 0.639 1.00 88.50 87 LYS A N 1
ATOM 677 C CA . LYS A 1 87 ? -12.625 -3.098 0.909 1.00 88.50 87 LYS A CA 1
ATOM 678 C C . LYS A 1 87 ? -11.229 -3.509 0.482 1.00 88.50 87 LYS A C 1
ATOM 680 O O . LYS A 1 87 ? -10.815 -3.222 -0.640 1.00 88.50 87 LYS A O 1
ATOM 685 N N . LEU A 1 88 ? -10.532 -4.221 1.362 1.00 89.62 88 LEU A N 1
ATOM 686 C CA . LEU A 1 88 ? -9.267 -4.846 1.002 1.00 89.62 88 LEU A CA 1
ATOM 687 C C . LEU A 1 88 ? -9.481 -5.861 -0.132 1.00 89.62 88 LEU A C 1
ATOM 689 O O . LEU A 1 88 ? -10.524 -6.527 -0.183 1.00 89.62 88 LEU A O 1
ATOM 693 N N . PRO A 1 89 ? -8.509 -5.991 -1.046 1.00 92.00 89 PRO A N 1
ATOM 694 C CA . PRO A 1 89 ? -8.569 -7.004 -2.083 1.00 92.00 89 PRO A CA 1
ATOM 695 C C . PRO A 1 89 ? -8.475 -8.403 -1.466 1.00 92.00 89 PRO A C 1
ATOM 697 O O . PRO A 1 89 ? -7.839 -8.615 -0.434 1.00 92.00 89 PRO A O 1
ATOM 700 N N . THR A 1 90 ? -9.108 -9.381 -2.111 1.00 95.81 90 THR A N 1
ATOM 701 C CA . THR A 1 90 ? -8.970 -10.784 -1.709 1.00 95.81 90 THR A CA 1
ATOM 702 C C . THR A 1 90 ? -7.591 -11.320 -2.110 1.00 95.81 90 THR A C 1
ATOM 704 O O . THR A 1 90 ? -7.030 -10.844 -3.102 1.00 95.81 90 THR A O 1
ATOM 707 N N . PRO A 1 91 ? -7.062 -12.357 -1.430 1.00 95.75 91 PRO A N 1
ATOM 708 C CA . PRO A 1 91 ? -5.792 -12.979 -1.815 1.00 95.75 91 PRO A CA 1
ATOM 709 C C . PRO A 1 91 ? -5.747 -13.415 -3.287 1.00 95.75 91 PRO A C 1
ATOM 711 O O . PRO A 1 91 ? -4.733 -13.227 -3.955 1.00 95.75 91 PRO A O 1
ATOM 714 N N . TYR A 1 92 ? -6.866 -13.910 -3.829 1.00 95.94 92 TYR A N 1
ATOM 715 C CA . TYR A 1 92 ? -6.987 -14.254 -5.250 1.00 95.94 92 TYR A CA 1
ATOM 716 C C . TYR A 1 92 ? -6.812 -13.041 -6.165 1.00 95.94 92 TYR A C 1
ATOM 718 O O . TYR A 1 92 ? -6.035 -13.090 -7.108 1.00 95.94 92 TYR A O 1
ATOM 726 N N . LYS A 1 93 ? -7.467 -11.912 -5.864 1.00 95.25 93 LYS A N 1
ATOM 727 C CA . LYS A 1 93 ? -7.283 -10.693 -6.663 1.00 95.25 93 LYS A CA 1
ATOM 728 C C . LYS A 1 93 ? -5.849 -10.170 -6.596 1.00 95.25 93 LYS A C 1
ATOM 730 O O . LYS A 1 93 ? -5.361 -9.651 -7.591 1.00 95.25 93 LYS A O 1
ATOM 735 N N . VAL A 1 94 ? -5.190 -10.286 -5.441 1.00 95.12 94 VAL A N 1
ATOM 736 C CA . VAL A 1 94 ? -3.787 -9.871 -5.279 1.00 95.12 94 VAL A CA 1
ATOM 737 C C . VAL A 1 94 ? -2.848 -10.757 -6.096 1.00 95.12 94 VAL A C 1
ATOM 739 O O . VAL A 1 94 ? -1.997 -10.230 -6.802 1.00 95.12 94 VAL A O 1
ATOM 742 N N . SER A 1 95 ? -3.014 -12.077 -6.013 1.00 94.69 95 SER A N 1
ATOM 743 C CA . SER A 1 95 ? -2.130 -13.054 -6.667 1.00 94.69 95 SER A CA 1
ATOM 744 C C . SER A 1 95 ? -2.335 -13.190 -8.174 1.00 94.69 95 SER A C 1
ATOM 746 O O . SER A 1 95 ? -1.414 -13.627 -8.851 1.00 94.69 95 SER A O 1
ATOM 748 N N . ASP A 1 96 ? -3.502 -12.812 -8.691 1.00 94.81 96 ASP A N 1
ATOM 749 C CA . ASP A 1 96 ? -3.831 -12.925 -10.112 1.00 94.81 96 ASP A CA 1
ATOM 750 C C . ASP A 1 96 ? -3.902 -11.535 -10.764 1.00 94.81 96 ASP A C 1
ATOM 752 O O . ASP A 1 96 ? -2.955 -11.069 -11.395 1.00 94.81 96 ASP A O 1
ATOM 756 N N . VAL A 1 97 ? -4.987 -10.801 -10.507 1.00 95.62 97 VAL A N 1
ATOM 757 C CA . VAL A 1 97 ? -5.298 -9.536 -11.191 1.00 95.62 97 VAL A CA 1
ATOM 758 C C . VAL A 1 97 ? -4.243 -8.452 -10.948 1.00 95.62 97 VAL A C 1
ATOM 760 O O . VAL A 1 97 ? -3.736 -7.849 -11.894 1.00 95.62 97 VAL A O 1
ATOM 763 N N . TYR A 1 98 ? -3.918 -8.165 -9.684 1.00 94.25 98 TYR A N 1
ATOM 764 C CA . TYR A 1 98 ? -2.978 -7.087 -9.364 1.00 94.25 98 TYR A CA 1
ATOM 765 C C . TYR A 1 98 ? -1.529 -7.479 -9.650 1.00 94.25 98 TYR A C 1
ATOM 767 O O . TYR A 1 98 ? -0.747 -6.620 -10.058 1.00 94.25 98 TYR A O 1
ATOM 775 N N . LEU A 1 99 ? -1.178 -8.758 -9.488 1.00 94.88 99 LEU A N 1
ATOM 776 C CA . LEU A 1 99 ? 0.144 -9.253 -9.856 1.00 94.88 99 LEU A CA 1
ATOM 777 C C . LEU A 1 99 ? 0.382 -9.121 -11.363 1.00 94.88 99 LEU A C 1
ATOM 779 O O . LEU A 1 99 ? 1.427 -8.610 -11.762 1.00 94.88 99 LEU A O 1
ATOM 783 N N . GLU A 1 100 ? -0.590 -9.502 -12.196 1.00 96.31 100 GLU A N 1
ATOM 784 C CA . GLU A 1 100 ? -0.449 -9.390 -13.650 1.00 96.31 100 GLU A CA 1
ATOM 785 C C . GLU A 1 100 ? -0.397 -7.925 -14.105 1.00 96.31 100 GLU A C 1
ATOM 787 O O . GLU A 1 100 ? 0.407 -7.568 -14.966 1.00 96.31 100 GLU A O 1
ATOM 792 N N . SER A 1 101 ? -1.176 -7.043 -13.469 1.00 96.00 101 SER A N 1
ATOM 793 C CA . SER A 1 101 ? -1.092 -5.599 -13.717 1.00 96.00 101 SER A CA 1
ATOM 794 C C . SER A 1 101 ? 0.295 -5.035 -13.388 1.00 96.00 1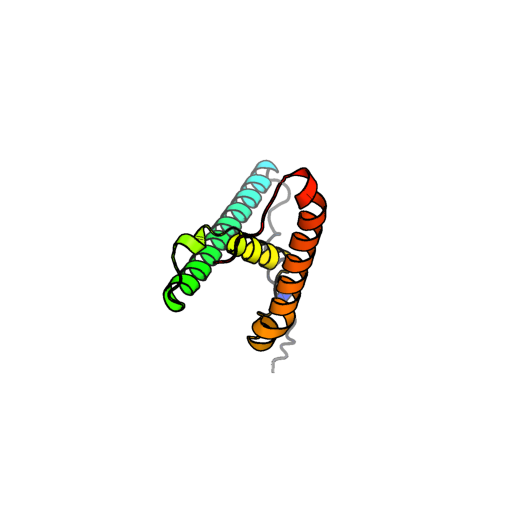01 SER A C 1
ATOM 796 O O . SER A 1 101 ? 0.841 -4.246 -14.162 1.00 96.00 101 SER A O 1
ATOM 798 N N . GLU A 1 102 ? 0.887 -5.426 -12.257 1.00 94.62 102 GLU A N 1
ATOM 799 C CA . GLU A 1 102 ? 2.239 -4.993 -11.891 1.00 94.62 102 GLU A CA 1
ATOM 800 C C . GLU A 1 102 ? 3.295 -5.578 -12.832 1.00 94.62 102 GLU A C 1
ATOM 802 O O . GLU A 1 102 ? 4.227 -4.879 -13.231 1.00 94.62 102 GLU A O 1
ATOM 807 N N . HIS A 1 103 ? 3.127 -6.833 -13.247 1.00 95.81 103 HIS A N 1
ATOM 808 C CA . HIS A 1 103 ? 4.010 -7.475 -14.209 1.00 95.81 103 HIS A CA 1
ATOM 809 C C . HIS A 1 103 ? 3.979 -6.758 -15.563 1.00 95.81 103 HIS A C 1
ATOM 811 O O . HIS A 1 103 ? 5.038 -6.457 -16.117 1.00 95.81 103 HIS A O 1
ATOM 817 N N . GLN A 1 104 ? 2.793 -6.403 -16.064 1.00 97.25 104 GLN A N 1
ATOM 818 C CA . GLN A 1 104 ? 2.655 -5.625 -17.291 1.00 97.25 104 GLN A CA 1
ATOM 819 C C . GLN A 1 104 ? 3.316 -4.248 -17.165 1.00 97.25 104 GLN A C 1
ATOM 821 O O . GLN A 1 104 ? 4.112 -3.882 -18.027 1.00 97.25 104 GLN A O 1
ATOM 826 N N . ARG A 1 105 ? 3.086 -3.531 -16.058 1.00 96.06 105 ARG A N 1
ATOM 827 C CA . ARG A 1 105 ? 3.721 -2.230 -15.792 1.00 96.06 105 ARG A CA 1
ATOM 828 C C . ARG A 1 105 ? 5.248 -2.316 -15.830 1.00 96.06 105 ARG A C 1
ATOM 830 O O . ARG A 1 105 ? 5.902 -1.465 -16.434 1.00 96.06 105 ARG A O 1
ATOM 837 N N . VAL A 1 106 ? 5.826 -3.339 -15.197 1.00 95.25 106 VAL A N 1
ATOM 838 C CA . VAL A 1 106 ? 7.280 -3.566 -15.208 1.00 95.25 106 VAL A CA 1
ATOM 839 C C . VAL A 1 106 ? 7.766 -3.921 -16.612 1.00 95.25 106 VAL A C 1
ATOM 841 O O . VAL A 1 106 ? 8.789 -3.386 -17.040 1.00 95.25 106 VAL A O 1
ATOM 844 N N . ARG A 1 107 ? 7.041 -4.766 -17.358 1.00 94.56 107 ARG A N 1
ATOM 845 C CA . ARG A 1 107 ? 7.379 -5.093 -18.754 1.00 94.56 107 ARG A CA 1
ATOM 846 C C . ARG A 1 107 ? 7.406 -3.850 -19.635 1.00 94.56 107 ARG A C 1
ATOM 848 O O . ARG A 1 107 ? 8.371 -3.664 -20.373 1.00 94.56 107 ARG A O 1
ATOM 855 N N . ASP A 1 108 ? 6.394 -2.998 -19.536 1.00 96.00 108 ASP A N 1
ATOM 856 C CA . ASP A 1 108 ? 6.299 -1.770 -20.328 1.00 96.00 108 ASP A CA 1
ATOM 857 C C . ASP A 1 108 ? 7.438 -0.807 -19.992 1.00 96.00 108 ASP A C 1
ATOM 859 O O . ASP A 1 108 ? 8.093 -0.280 -20.892 1.00 96.00 108 ASP A O 1
ATOM 863 N N . TRP A 1 109 ? 7.754 -0.656 -18.703 1.00 93.56 109 TRP A N 1
ATOM 864 C CA . TRP A 1 109 ? 8.897 0.138 -18.258 1.00 93.56 109 TRP A CA 1
ATOM 865 C C . TRP A 1 109 ? 10.230 -0.400 -18.797 1.00 93.56 109 TRP A C 1
ATOM 867 O O . TRP A 1 109 ? 11.021 0.359 -19.359 1.00 93.56 109 TRP A O 1
ATOM 877 N N . VAL A 1 110 ? 10.470 -1.712 -18.699 1.00 91.00 110 VAL A N 1
ATOM 878 C CA . VAL A 1 110 ? 11.684 -2.345 -19.241 1.00 91.00 110 VAL A CA 1
ATOM 879 C C . VAL A 1 110 ? 11.764 -2.167 -20.756 1.00 91.00 110 VAL A C 1
ATOM 881 O O . VAL A 1 110 ? 12.836 -1.875 -21.281 1.00 91.00 110 VAL A O 1
ATOM 884 N N . ASN A 1 111 ? 10.651 -2.311 -21.473 1.00 90.94 111 ASN A N 1
ATOM 885 C CA . ASN A 1 111 ? 10.618 -2.115 -22.919 1.00 90.94 111 ASN A CA 1
ATOM 886 C C . ASN A 1 111 ? 10.879 -0.653 -23.314 1.00 90.94 111 ASN A C 1
ATOM 888 O O . ASN A 1 111 ? 11.582 -0.418 -24.293 1.00 90.94 111 ASN A O 1
ATOM 892 N N . GLY A 1 112 ? 10.410 0.319 -22.527 1.00 91.25 112 GLY A N 1
ATOM 893 C CA . GLY A 1 112 ? 10.767 1.730 -22.699 1.00 91.25 112 GLY A CA 1
ATOM 894 C C . GLY A 1 112 ? 12.246 2.018 -22.418 1.00 91.25 112 GLY A C 1
ATOM 895 O O . GLY A 1 112 ? 12.858 2.859 -23.068 1.00 91.25 112 GLY A O 1
ATOM 896 N N . LEU A 1 113 ? 12.873 1.291 -21.491 1.00 88.44 113 LEU A N 1
ATOM 897 C CA . LEU A 1 113 ? 14.319 1.395 -21.278 1.00 88.44 113 LEU A CA 1
ATOM 898 C C . LEU A 1 113 ? 15.119 0.742 -22.408 1.00 88.44 113 LEU A C 1
ATOM 900 O O . LEU A 1 113 ? 16.139 1.294 -22.821 1.00 88.44 113 LEU A O 1
ATOM 904 N N . LYS A 1 114 ? 14.646 -0.391 -22.943 1.00 88.75 114 LYS A N 1
ATOM 905 C CA . LYS A 1 114 ? 15.296 -1.124 -24.043 1.00 88.75 114 LYS A CA 1
ATOM 906 C C . LYS A 1 114 ? 15.577 -0.263 -25.261 1.00 88.75 114 LYS A C 1
ATOM 908 O O . LYS A 1 114 ? 16.600 -0.468 -25.913 1.00 88.75 114 LYS A O 1
ATOM 913 N N . THR A 1 115 ? 14.711 0.703 -25.563 1.00 88.56 115 THR A N 1
ATOM 914 C CA . THR A 1 115 ? 14.912 1.600 -26.709 1.00 88.56 115 THR A CA 1
ATOM 915 C C . THR A 1 115 ? 16.197 2.419 -26.589 1.00 88.56 115 THR A C 1
ATOM 917 O O . THR A 1 115 ? 16.796 2.743 -27.606 1.00 88.56 115 THR A O 1
ATOM 920 N N . HIS A 1 116 ? 16.667 2.676 -25.366 1.00 87.81 116 HIS A N 1
ATOM 921 C CA . HIS A 1 116 ? 17.850 3.490 -25.080 1.00 87.81 116 HIS A CA 1
ATOM 922 C C . HIS A 1 116 ? 19.116 2.655 -24.823 1.00 87.81 116 HIS A C 1
ATOM 924 O O . HIS A 1 116 ? 20.205 3.202 -24.668 1.00 87.81 116 HIS A O 1
ATOM 930 N N . TRP A 1 117 ? 19.022 1.321 -24.776 1.00 89.62 117 TRP A N 1
ATOM 931 C CA . TRP A 1 117 ? 20.158 0.467 -24.400 1.00 89.62 117 TRP A CA 1
ATOM 932 C C . TRP A 1 117 ? 21.346 0.580 -25.354 1.00 89.62 117 TRP A C 1
ATOM 934 O O . TRP A 1 117 ? 22.486 0.607 -24.895 1.00 89.62 117 TRP A O 1
ATOM 944 N N . LYS A 1 118 ? 21.087 0.677 -26.666 1.00 83.06 118 LYS A N 1
ATOM 945 C CA . LYS A 1 118 ? 22.145 0.822 -27.680 1.00 83.06 118 LYS A CA 1
ATOM 946 C C . LYS A 1 118 ? 22.928 2.124 -27.514 1.00 83.06 118 LYS A C 1
ATOM 948 O O . LYS A 1 118 ? 24.134 2.125 -27.722 1.00 83.06 118 LYS A O 1
ATOM 953 N N . GLU A 1 119 ? 22.249 3.203 -27.138 1.00 89.31 119 GLU A N 1
ATOM 954 C CA . GLU A 1 119 ? 22.850 4.529 -26.951 1.00 89.31 119 GLU A CA 1
ATOM 955 C C . GLU A 1 119 ? 23.638 4.608 -25.642 1.00 89.31 119 GLU A C 1
ATOM 957 O O . GLU A 1 119 ? 24.702 5.215 -25.587 1.00 89.31 119 GLU A O 1
ATOM 962 N N . LEU A 1 120 ? 23.137 3.950 -24.595 1.00 87.44 120 LEU A N 1
ATOM 963 C CA . LEU A 1 120 ? 23.733 3.964 -23.260 1.00 87.44 120 LEU A CA 1
ATOM 964 C C . LEU A 1 120 ? 24.791 2.868 -23.045 1.00 87.44 120 LEU A C 1
ATOM 966 O O . LEU A 1 120 ? 25.383 2.804 -21.970 1.00 87.44 120 LEU A O 1
ATOM 970 N N . GLY A 1 121 ? 25.006 1.979 -24.022 1.00 87.44 121 GLY A N 1
ATOM 971 C CA . GLY A 1 121 ? 25.874 0.805 -23.864 1.00 87.44 121 GLY A CA 1
ATOM 972 C C . GLY A 1 121 ? 25.404 -0.148 -22.755 1.00 87.44 121 GLY A C 1
ATOM 973 O O . GLY A 1 121 ? 26.215 -0.847 -22.148 1.00 87.44 121 GLY A O 1
ATOM 974 N N . ALA A 1 122 ? 24.104 -0.151 -22.447 1.00 85.31 122 ALA A N 1
ATOM 975 C CA . ALA A 1 122 ? 23.545 -0.918 -21.341 1.00 85.31 122 ALA A CA 1
ATOM 976 C C . ALA A 1 122 ? 23.473 -2.416 -21.681 1.00 85.31 122 ALA A C 1
ATOM 978 O O . ALA A 1 122 ? 23.050 -2.798 -22.772 1.00 85.31 122 ALA A O 1
ATOM 979 N N . THR A 1 123 ? 23.840 -3.270 -20.723 1.00 80.75 123 THR A N 1
ATOM 980 C CA . THR A 1 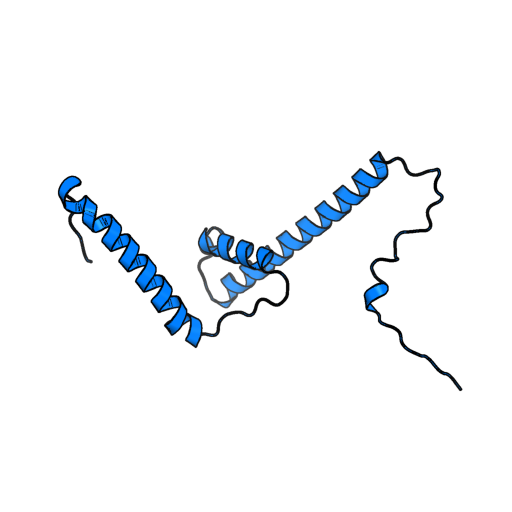123 ? 23.741 -4.735 -20.824 1.00 80.75 123 THR A CA 1
ATOM 981 C C . THR A 1 123 ? 22.900 -5.267 -19.666 1.00 80.75 123 THR A C 1
ATOM 983 O O . THR A 1 123 ? 23.044 -4.809 -18.533 1.00 80.75 123 THR A O 1
ATOM 986 N N . LEU A 1 124 ? 22.003 -6.217 -19.944 1.00 81.38 124 LEU A N 1
ATOM 987 C CA . LEU A 1 124 ? 21.176 -6.854 -18.921 1.00 81.38 124 LEU A CA 1
ATOM 988 C C . LEU A 1 124 ? 22.010 -7.880 -18.147 1.00 81.38 124 LEU A C 1
ATOM 990 O O . LEU A 1 124 ? 22.569 -8.795 -18.748 1.00 81.38 124 LEU A O 1
ATOM 994 N N . MET A 1 125 ? 22.052 -7.750 -16.824 1.00 83.00 125 MET A N 1
ATOM 995 C CA . MET A 1 125 ? 22.580 -8.783 -15.935 1.00 83.00 125 MET A CA 1
ATOM 996 C C . MET A 1 125 ? 21.407 -9.498 -15.264 1.00 83.00 125 MET A C 1
ATOM 998 O O . MET A 1 125 ? 20.517 -8.845 -14.718 1.00 83.00 125 MET A O 1
ATOM 1002 N N . CYS A 1 126 ? 21.406 -10.827 -15.335 1.00 80.56 126 CYS A N 1
ATOM 1003 C CA . CYS A 1 126 ? 20.547 -11.688 -14.528 1.00 80.56 126 CYS A CA 1
ATOM 1004 C C . CYS A 1 126 ? 21.414 -12.353 -13.459 1.00 80.56 126 CYS A C 1
ATOM 1006 O O . CYS A 1 126 ? 22.525 -12.783 -13.771 1.00 80.56 126 CYS A O 1
ATOM 1008 N N . ASP A 1 127 ? 20.895 -12.402 -12.237 1.00 66.38 127 ASP A N 1
ATOM 1009 C CA . ASP A 1 127 ? 21.390 -13.252 -11.147 1.00 66.38 127 ASP A CA 1
ATOM 1010 C C . ASP A 1 127 ? 20.743 -14.645 -11.256 1.00 66.38 127 ASP A C 1
ATOM 1012 O O . ASP A 1 127 ? 19.555 -14.693 -11.669 1.00 66.38 127 ASP A O 1
#

Mean predicted aligned error: 14.47 Å

Sequence (127 aa):
MGGIERKNSDEVLVVGVTFMKKGDLLMDQLENIIEKEQVNSSQTLRRKIGEAVSKILIYERLLFQLASSPRLYNLIQVSIEAGQGVKLPTPYKVSDVYLESEHQRVRDWVNGLKTHWKELGATLMCD

Radius of gyration: 25.86 Å; Cα contacts (8 Å, |Δi|>4): 18; chains: 1; bounding box: 76×54×53 Å

Secondary structure (DSSP, 8-state):
--------TTSTTT-SS--S-TTS--HHHHHHHHHHHHHHHHHHHHHHHHHHHHHHHHHTT--GGGGG-HHHHHHHHHHHHH-TTPPPPPHHHIIIIIHHHHHHHHHHHHHHHHTTHHHHT------

Organism: Gossypium schwendimanii (NCBI:txid34291)

pLDDT: mean 77.48, std 21.36, range [30.17, 97.25]